Protein AF-A0A511QME2-F1 (afdb_monomer)

Structure (mmCI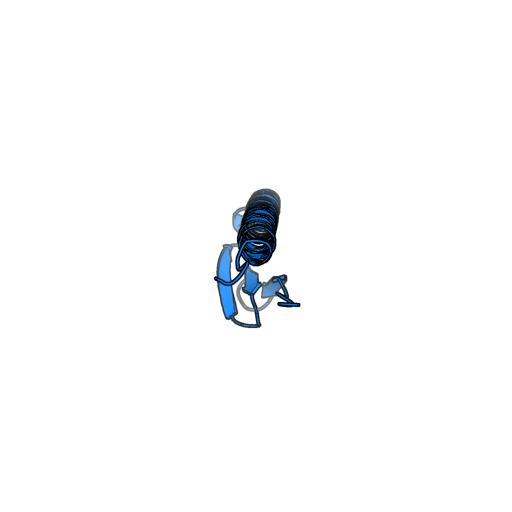F, N/CA/C/O backbone):
data_AF-A0A511QME2-F1
#
_entry.id   AF-A0A511QME2-F1
#
loop_
_atom_site.group_PDB
_atom_site.id
_atom_site.type_symbol
_atom_site.label_atom_id
_atom_site.label_alt_id
_atom_site.label_comp_id
_atom_site.label_asym_id
_atom_site.label_entity_id
_atom_site.label_seq_id
_atom_site.pdbx_PDB_ins_code
_atom_site.Cartn_x
_atom_site.Cartn_y
_atom_site.Cartn_z
_atom_site.occupancy
_atom_site.B_iso_or_equiv
_atom_site.auth_seq_id
_atom_site.auth_comp_id
_atom_site.auth_asym_id
_atom_site.auth_atom_id
_atom_site.pdbx_PDB_model_num
ATOM 1 N N . MET A 1 1 ? 5.394 -5.847 -20.753 1.00 53.72 1 MET A N 1
ATOM 2 C CA . MET A 1 1 ? 5.155 -4.845 -19.694 1.00 53.72 1 MET A CA 1
ATOM 3 C C . MET A 1 1 ? 4.889 -5.626 -18.414 1.00 53.72 1 MET A C 1
ATOM 5 O O . MET A 1 1 ? 3.947 -6.408 -18.407 1.00 53.72 1 MET A O 1
ATOM 9 N N . ILE A 1 2 ? 5.770 -5.560 -17.410 1.00 56.12 2 ILE A N 1
ATOM 10 C CA . ILE A 1 2 ? 5.544 -6.256 -16.131 1.00 56.12 2 ILE A CA 1
ATOM 11 C C . ILE A 1 2 ? 4.454 -5.470 -15.401 1.00 56.12 2 ILE A C 1
ATOM 13 O O . ILE A 1 2 ? 4.657 -4.295 -15.111 1.00 56.12 2 ILE A O 1
ATOM 17 N N . ASN A 1 3 ? 3.297 -6.088 -15.167 1.00 59.28 3 ASN A N 1
ATOM 18 C CA . ASN A 1 3 ? 2.197 -5.455 -14.446 1.00 59.28 3 ASN A CA 1
ATOM 19 C C . ASN A 1 3 ? 2.256 -5.931 -12.992 1.00 59.28 3 ASN A C 1
ATOM 21 O O . ASN A 1 3 ? 1.906 -7.075 -12.701 1.00 59.28 3 ASN A O 1
ATOM 25 N N . VAL A 1 4 ? 2.792 -5.094 -12.105 1.00 67.75 4 VAL A N 1
ATOM 26 C CA . VAL A 1 4 ? 2.876 -5.396 -10.674 1.00 67.75 4 VAL A CA 1
ATOM 27 C C . VAL A 1 4 ? 1.661 -4.778 -9.995 1.00 67.75 4 VAL A C 1
ATOM 29 O O . VAL A 1 4 ? 1.541 -3.559 -9.938 1.00 67.75 4 VAL A O 1
ATOM 32 N N . ASP A 1 5 ? 0.750 -5.623 -9.519 1.00 80.75 5 ASP A N 1
ATOM 33 C CA . ASP A 1 5 ? -0.450 -5.192 -8.801 1.00 80.75 5 ASP A CA 1
ATOM 34 C C . ASP A 1 5 ? -0.148 -5.139 -7.298 1.00 80.75 5 ASP A C 1
ATOM 36 O O . ASP A 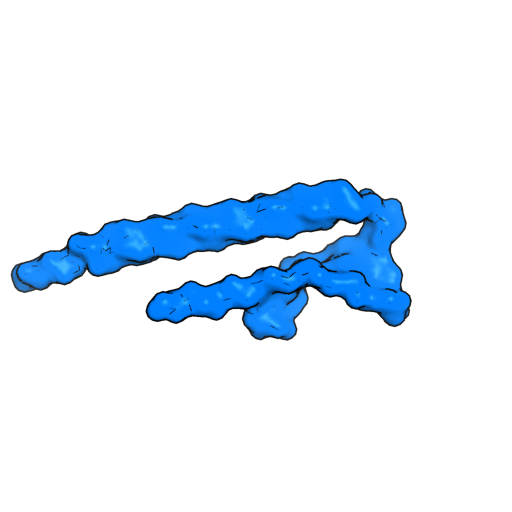1 5 ? 0.174 -6.169 -6.690 1.00 80.75 5 ASP A O 1
ATOM 40 N N . ILE A 1 6 ? -0.203 -3.930 -6.736 1.00 83.62 6 ILE A N 1
ATOM 41 C CA . ILE A 1 6 ? 0.047 -3.642 -5.323 1.00 83.62 6 ILE A CA 1
ATOM 42 C C . ILE A 1 6 ? -1.275 -3.209 -4.711 1.00 83.62 6 ILE A C 1
ATOM 44 O O . ILE A 1 6 ? -1.895 -2.256 -5.184 1.00 83.62 6 ILE A O 1
ATOM 48 N N . LYS A 1 7 ? -1.695 -3.877 -3.641 1.00 87.44 7 LYS A N 1
ATOM 49 C CA . LYS A 1 7 ? -2.960 -3.572 -2.969 1.00 87.44 7 LYS A CA 1
ATOM 50 C C . LYS A 1 7 ? -2.762 -3.439 -1.476 1.00 87.44 7 LYS A C 1
ATOM 52 O O . LYS A 1 7 ? -2.132 -4.300 -0.863 1.00 87.44 7 LYS A O 1
ATOM 57 N N . LEU A 1 8 ? -3.355 -2.392 -0.919 1.00 85.38 8 LEU A N 1
ATOM 58 C CA . LEU A 1 8 ? -3.598 -2.250 0.506 1.00 85.38 8 LEU A CA 1
ATOM 59 C C . LEU A 1 8 ? -5.018 -2.747 0.789 1.00 85.38 8 LEU A C 1
ATOM 61 O O . LEU A 1 8 ? -5.974 -2.250 0.194 1.00 85.38 8 LEU A O 1
ATOM 65 N N . ALA A 1 9 ? -5.156 -3.738 1.663 1.00 85.25 9 ALA A N 1
ATOM 66 C CA . ALA A 1 9 ? -6.449 -4.279 2.062 1.00 85.25 9 ALA A CA 1
ATOM 67 C C . ALA A 1 9 ? -6.513 -4.441 3.581 1.00 85.25 9 ALA A C 1
ATOM 69 O O . ALA A 1 9 ? -5.550 -4.895 4.203 1.00 85.25 9 ALA A O 1
ATOM 70 N N . MET A 1 10 ? -7.655 -4.088 4.168 1.00 82.19 10 MET A N 1
ATOM 71 C CA . MET A 1 10 ? -7.937 -4.376 5.570 1.00 82.19 10 MET A CA 1
ATOM 72 C C . MET A 1 10 ? -8.331 -5.851 5.708 1.00 82.19 10 MET A C 1
ATOM 74 O O . MET A 1 10 ? -9.126 -6.368 4.924 1.00 82.19 10 MET A O 1
ATOM 78 N N . ASN A 1 11 ? -7.728 -6.541 6.673 1.00 83.81 11 ASN A N 1
ATOM 79 C CA . ASN A 1 11 ? -8.155 -7.854 7.125 1.00 83.81 11 ASN A CA 1
ATOM 80 C C . ASN A 1 11 ? -8.989 -7.681 8.397 1.00 83.81 11 ASN A C 1
ATOM 82 O O . ASN A 1 11 ? -8.460 -7.693 9.511 1.00 83.81 11 ASN A O 1
ATOM 86 N N . ASP A 1 12 ? -10.298 -7.527 8.208 1.00 73.25 12 ASP A N 1
ATOM 87 C CA . ASP A 1 12 ? -11.270 -7.267 9.277 1.00 73.25 12 ASP A CA 1
ATOM 88 C C . ASP A 1 12 ? -11.291 -8.373 10.342 1.00 73.25 12 ASP A C 1
ATOM 90 O O . ASP A 1 12 ? -11.599 -8.112 11.502 1.00 73.25 12 ASP A O 1
ATOM 94 N N . ASN A 1 13 ? -10.908 -9.601 9.972 1.00 79.50 13 ASN A N 1
ATOM 95 C CA . ASN A 1 13 ? -10.870 -10.741 10.889 1.00 79.50 13 ASN A CA 1
ATOM 96 C C . ASN A 1 13 ? -9.681 -10.695 11.860 1.00 79.50 13 ASN A C 1
ATOM 98 O O . ASN A 1 13 ? -9.707 -11.368 12.887 1.00 79.50 13 ASN A O 1
ATOM 102 N N . GLU A 1 14 ? -8.637 -9.935 11.531 1.00 78.69 14 GLU A N 1
ATOM 103 C CA . GLU A 1 14 ? -7.395 -9.875 12.308 1.00 78.69 14 GLU A CA 1
ATOM 104 C C . GLU A 1 14 ? -7.088 -8.470 12.832 1.00 78.69 14 GLU A C 1
ATOM 106 O O . GLU A 1 14 ? -6.105 -8.308 13.545 1.00 78.69 14 GLU A O 1
ATOM 111 N N . GLY A 1 15 ? -7.896 -7.461 12.482 1.00 83.69 15 GLY A N 1
ATOM 112 C CA . GLY A 1 15 ? -7.641 -6.070 12.862 1.00 83.69 15 GLY A CA 1
ATOM 113 C C . GLY A 1 15 ? -6.360 -5.510 12.242 1.00 83.69 15 GLY A C 1
ATOM 114 O O . GLY A 1 15 ? -5.722 -4.647 12.833 1.00 83.69 15 GLY A O 1
ATOM 115 N N . LYS A 1 16 ? -5.965 -6.004 11.063 1.00 87.44 16 LYS A N 1
ATOM 116 C CA . LYS A 1 16 ? -4.696 -5.669 10.400 1.00 87.44 16 LYS A CA 1
ATOM 117 C C . LYS A 1 16 ? -4.916 -5.059 9.034 1.00 87.44 16 LYS A C 1
ATOM 119 O O . LYS A 1 16 ? -5.899 -5.356 8.363 1.00 87.44 16 LYS A O 1
ATOM 124 N N . TYR A 1 17 ? -3.942 -4.293 8.573 1.00 87.75 17 TYR A N 1
ATOM 125 C CA . TYR A 1 17 ? -3.816 -3.953 7.165 1.00 87.75 17 TYR A CA 1
ATOM 126 C C . TYR A 1 17 ? -2.694 -4.762 6.538 1.00 87.75 17 TYR A C 1
ATOM 128 O O . TYR A 1 17 ? -1.607 -4.882 7.102 1.00 87.75 17 TYR A O 1
ATOM 136 N N . ASN A 1 18 ? -2.961 -5.285 5.347 1.00 89.12 18 ASN A N 1
ATOM 137 C CA . ASN A 1 18 ? -2.015 -6.059 4.568 1.00 89.12 18 ASN A CA 1
ATOM 138 C C . ASN A 1 18 ? -1.679 -5.314 3.281 1.00 89.12 18 ASN A C 1
ATOM 140 O O . ASN A 1 18 ? -2.570 -4.930 2.518 1.00 89.12 18 ASN A O 1
ATOM 144 N N . ILE A 1 19 ? -0.385 -5.174 3.015 1.00 88.44 19 ILE A N 1
ATOM 145 C CA . ILE A 1 19 ? 0.121 -4.775 1.707 1.00 88.44 19 ILE A CA 1
ATOM 146 C C . ILE A 1 19 ? 0.459 -6.050 0.951 1.00 88.44 19 ILE A C 1
ATOM 148 O O . ILE A 1 19 ? 1.218 -6.902 1.426 1.00 88.44 19 ILE A O 1
ATOM 152 N N . THR A 1 20 ? -0.120 -6.188 -0.235 1.00 88.75 20 THR A N 1
ATOM 153 C CA . THR A 1 20 ? 0.057 -7.360 -1.086 1.00 88.75 20 THR A CA 1
ATOM 154 C C . THR A 1 20 ? 0.667 -6.984 -2.423 1.00 88.75 20 THR A C 1
ATOM 156 O O . THR A 1 20 ? 0.332 -5.948 -2.991 1.00 88.75 20 THR A O 1
ATOM 159 N N . ILE A 1 21 ? 1.539 -7.852 -2.935 1.00 87.56 21 ILE A N 1
ATOM 160 C CA . ILE A 1 21 ? 2.067 -7.798 -4.299 1.00 87.56 21 ILE A CA 1
ATOM 161 C C . ILE A 1 21 ? 1.761 -9.132 -4.965 1.00 87.56 21 ILE A C 1
ATOM 163 O O . ILE A 1 21 ? 2.165 -10.180 -4.460 1.00 87.56 21 ILE A O 1
ATOM 167 N N . SER A 1 22 ? 1.061 -9.113 -6.103 1.00 86.19 22 SER A N 1
ATOM 168 C CA . SER A 1 22 ? 0.696 -10.343 -6.836 1.00 86.19 22 SER A CA 1
ATOM 169 C C . SER A 1 22 ? 0.051 -11.402 -5.924 1.00 86.19 22 SER A C 1
ATOM 171 O O . SER A 1 22 ? 0.440 -12.570 -5.923 1.00 86.19 22 SER A O 1
ATOM 173 N N . SER A 1 23 ? -0.893 -10.958 -5.086 1.00 83.44 23 SER A N 1
ATOM 174 C CA . SER A 1 23 ? -1.616 -11.783 -4.103 1.00 83.44 23 SER A CA 1
ATOM 175 C C . SER A 1 23 ? -0.769 -12.386 -2.971 1.00 83.44 23 SER A C 1
ATOM 177 O O . SER A 1 23 ? -1.267 -13.227 -2.227 1.00 83.44 23 SER A O 1
ATOM 179 N N . ARG A 1 24 ? 0.485 -11.954 -2.787 1.00 86.56 24 ARG A N 1
ATOM 180 C CA . ARG A 1 24 ? 1.314 -12.310 -1.625 1.00 86.56 24 ARG A CA 1
ATOM 181 C C . ARG A 1 24 ? 1.389 -11.150 -0.649 1.00 86.56 24 ARG A C 1
ATOM 183 O O . ARG A 1 24 ? 1.696 -10.037 -1.064 1.00 86.56 24 ARG A O 1
ATOM 190 N N . ILE A 1 25 ? 1.146 -11.418 0.631 1.00 88.31 25 ILE A N 1
ATOM 191 C CA . ILE A 1 25 ? 1.356 -10.441 1.704 1.00 88.31 25 ILE A CA 1
ATOM 192 C C . ILE A 1 25 ? 2.860 -10.209 1.845 1.00 88.31 25 ILE A C 1
ATOM 194 O O . ILE A 1 25 ? 3.620 -11.160 2.023 1.00 88.31 25 ILE A O 1
ATOM 198 N N . ILE A 1 26 ? 3.276 -8.953 1.739 1.00 87.94 26 ILE A N 1
ATOM 199 C CA . ILE A 1 26 ? 4.673 -8.539 1.919 1.00 87.94 26 ILE A CA 1
ATOM 200 C C . ILE A 1 26 ? 4.876 -7.734 3.201 1.00 87.94 26 ILE A C 1
ATOM 202 O O . ILE A 1 26 ? 5.995 -7.643 3.696 1.00 87.94 26 ILE A O 1
ATOM 206 N N . TYR A 1 27 ? 3.797 -7.161 3.735 1.00 85.88 27 TYR A N 1
ATOM 207 C CA . TYR A 1 27 ? 3.806 -6.387 4.963 1.00 85.88 27 TYR A CA 1
ATOM 208 C C . TYR A 1 27 ? 2.422 -6.435 5.617 1.00 85.88 27 TYR A C 1
ATOM 210 O O . TYR A 1 27 ? 1.407 -6.364 4.919 1.00 85.88 27 TYR A O 1
ATOM 218 N N . SER A 1 28 ? 2.404 -6.546 6.944 1.00 86.94 28 SER A N 1
ATOM 219 C CA . SER A 1 28 ? 1.203 -6.554 7.777 1.00 86.94 28 SER A CA 1
ATOM 220 C C . SER A 1 28 ? 1.435 -5.672 8.989 1.00 86.94 28 SER A C 1
ATOM 222 O O . SER A 1 28 ? 2.510 -5.714 9.583 1.00 86.94 28 SER A O 1
ATOM 224 N N . VAL A 1 29 ? 0.419 -4.915 9.374 1.00 84.31 29 VAL A N 1
ATOM 225 C CA . VAL A 1 29 ? 0.487 -3.981 10.499 1.00 84.31 29 VAL A CA 1
ATOM 226 C C . VAL A 1 29 ? -0.858 -3.933 11.207 1.00 84.31 29 VAL A C 1
ATOM 228 O O . VAL A 1 29 ? -1.911 -4.014 10.568 1.00 84.31 29 VAL A O 1
ATOM 231 N N . GLU A 1 30 ? -0.820 -3.856 12.532 1.00 84.50 30 GLU A N 1
ATOM 232 C CA . GLU A 1 30 ? -2.017 -3.768 13.367 1.00 84.50 30 GLU A CA 1
ATOM 233 C C . GLU A 1 30 ? -2.726 -2.427 13.130 1.00 84.50 30 GLU A C 1
ATOM 235 O O . GLU A 1 30 ? -2.095 -1.373 13.048 1.00 84.50 30 GLU A O 1
ATOM 240 N N . GLN A 1 31 ? -4.057 -2.432 13.074 1.00 77.38 31 GLN A N 1
ATOM 241 C CA . GLN A 1 31 ? -4.862 -1.214 12.934 1.00 77.38 31 GLN A CA 1
ATOM 242 C C . GLN A 1 31 ? -4.615 -0.234 14.090 1.00 77.38 31 GLN A C 1
ATOM 244 O O . GLN A 1 31 ? -4.700 0.980 13.895 1.00 77.38 31 GLN A O 1
ATOM 249 N N . SER A 1 32 ? -4.271 -0.749 15.274 1.00 79.56 32 SER A N 1
ATOM 250 C CA . SER A 1 32 ? -3.944 0.054 16.453 1.00 79.56 32 SER A CA 1
ATOM 251 C C . SER A 1 32 ? -2.706 0.935 16.279 1.00 79.56 32 SER A C 1
ATOM 253 O O . SER A 1 32 ? -2.560 1.900 17.023 1.00 79.56 32 SER A O 1
ATOM 255 N N . GLU A 1 33 ? -1.825 0.630 15.322 1.00 74.25 33 GLU A N 1
ATOM 256 C CA . GLU A 1 33 ? -0.622 1.431 15.053 1.00 74.25 33 GLU A CA 1
ATOM 257 C C . GLU A 1 33 ? -0.896 2.660 14.166 1.00 74.25 33 GLU A C 1
ATOM 259 O O . GLU A 1 33 ? -0.030 3.518 14.015 1.00 74.25 33 GLU A O 1
ATOM 264 N N . GLY A 1 34 ? -2.129 2.808 13.666 1.00 75.19 34 GLY A N 1
ATOM 265 C CA . GLY A 1 34 ? -2.591 3.996 12.949 1.00 75.19 34 GLY A CA 1
ATOM 266 C C . GLY A 1 34 ? -2.348 3.936 11.439 1.00 75.19 34 GLY A C 1
ATOM 267 O O . GLY A 1 34 ? -1.296 3.521 10.964 1.00 75.19 34 GLY A O 1
ATOM 268 N N . ILE A 1 35 ? -3.344 4.383 10.666 1.00 73.88 35 ILE A N 1
ATOM 269 C CA . ILE A 1 35 ? -3.366 4.246 9.199 1.00 73.88 35 ILE A CA 1
ATOM 270 C C . ILE A 1 35 ? -2.309 5.101 8.478 1.00 73.88 35 ILE A C 1
ATOM 272 O O . ILE A 1 35 ? -1.884 4.758 7.376 1.00 73.88 35 ILE A O 1
ATOM 276 N N . ASP A 1 36 ? -1.836 6.176 9.111 1.00 80.69 36 ASP A N 1
ATOM 277 C CA . ASP A 1 36 ? -0.857 7.094 8.520 1.00 80.69 36 ASP A CA 1
ATOM 278 C C . ASP A 1 36 ? 0.499 6.423 8.272 1.00 80.69 36 ASP A C 1
ATOM 280 O O . ASP A 1 36 ? 1.095 6.616 7.212 1.00 80.69 36 ASP A O 1
ATOM 284 N N . GLY A 1 37 ? 0.966 5.579 9.200 1.00 77.19 37 GLY A N 1
ATOM 285 C CA . GLY A 1 37 ? 2.209 4.823 9.013 1.00 77.19 37 GLY A CA 1
ATOM 286 C C . GLY A 1 37 ? 2.107 3.822 7.860 1.00 77.19 37 GLY A C 1
ATOM 287 O O . GLY A 1 37 ? 3.059 3.604 7.116 1.00 77.19 37 GLY A O 1
ATOM 288 N N . ILE A 1 38 ? 0.916 3.269 7.654 1.00 82.00 38 ILE A N 1
ATOM 289 C CA . ILE A 1 38 ? 0.628 2.264 6.626 1.00 82.00 38 ILE A CA 1
ATOM 290 C C . ILE A 1 38 ? 0.646 2.895 5.241 1.00 82.00 38 ILE A C 1
ATOM 292 O O . ILE A 1 38 ? 1.238 2.334 4.321 1.00 82.00 38 ILE A O 1
ATOM 296 N N . ASN A 1 39 ? 0.042 4.077 5.108 1.00 82.19 39 ASN A N 1
ATOM 297 C CA . ASN A 1 39 ? 0.06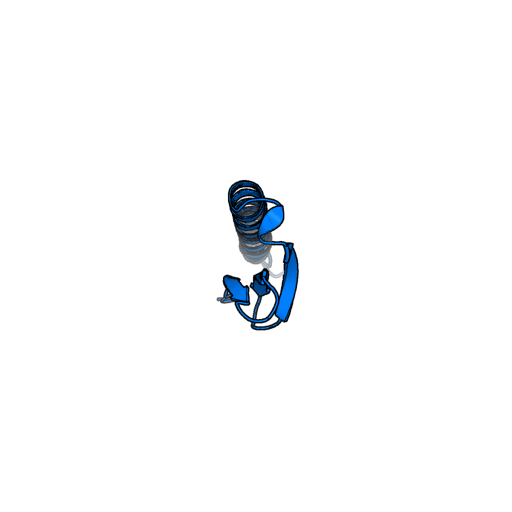5 4.843 3.868 1.00 82.19 39 ASN A CA 1
ATOM 298 C C . ASN A 1 39 ? 1.502 5.224 3.487 1.00 82.19 39 ASN A C 1
ATOM 300 O O . ASN A 1 39 ? 1.889 5.035 2.341 1.00 82.19 39 ASN A O 1
ATOM 304 N N . GLN A 1 40 ? 2.331 5.643 4.450 1.00 84.31 40 GLN A N 1
ATOM 305 C CA . GLN A 1 40 ? 3.744 5.944 4.184 1.00 84.31 40 GLN A CA 1
ATOM 306 C C . GLN A 1 40 ? 4.529 4.717 3.705 1.00 84.31 40 GLN A C 1
ATOM 308 O O . GLN A 1 40 ? 5.308 4.808 2.756 1.00 84.31 40 GLN A O 1
ATOM 313 N N . VAL A 1 41 ? 4.319 3.556 4.336 1.00 83.19 41 VAL A N 1
ATOM 314 C CA . VAL A 1 41 ? 4.950 2.299 3.903 1.00 83.19 41 VAL A CA 1
ATOM 315 C C . VAL A 1 41 ? 4.463 1.909 2.506 1.00 83.19 41 VAL A C 1
ATOM 317 O O . VAL A 1 41 ? 5.266 1.505 1.665 1.00 83.19 41 VAL A O 1
ATOM 320 N N . PHE A 1 42 ? 3.168 2.059 2.234 1.00 85.38 42 PHE A N 1
ATOM 321 C CA . PHE A 1 42 ? 2.585 1.791 0.924 1.00 85.38 42 PHE A CA 1
ATOM 322 C C . PHE A 1 42 ? 3.180 2.692 -0.168 1.00 85.38 42 PHE A C 1
ATOM 324 O O . PHE A 1 42 ? 3.613 2.182 -1.204 1.00 85.38 42 PHE A O 1
ATOM 331 N N . ASP A 1 43 ? 3.284 3.996 0.085 1.00 87.50 43 ASP A N 1
ATOM 332 C CA . ASP A 1 43 ? 3.864 4.972 -0.841 1.00 87.50 43 ASP A CA 1
ATOM 333 C C . ASP A 1 43 ? 5.345 4.674 -1.115 1.00 87.50 43 ASP A C 1
ATOM 335 O O . ASP A 1 43 ? 5.765 4.623 -2.273 1.00 87.50 43 ASP A O 1
ATOM 339 N N . ALA A 1 44 ? 6.130 4.374 -0.074 1.00 85.75 44 ALA A N 1
ATOM 340 C CA . ALA A 1 44 ? 7.541 4.012 -0.218 1.00 85.75 44 ALA A CA 1
ATOM 341 C C . ALA A 1 44 ? 7.734 2.735 -1.056 1.00 85.75 44 ALA A C 1
ATOM 343 O O . ALA A 1 44 ? 8.642 2.650 -1.888 1.00 85.75 44 ALA A O 1
ATOM 344 N N . ILE A 1 45 ? 6.857 1.741 -0.876 1.00 86.44 45 ILE A N 1
ATOM 345 C CA . ILE A 1 45 ? 6.846 0.504 -1.665 1.00 86.44 45 ILE A CA 1
ATOM 346 C C . ILE A 1 45 ? 6.526 0.808 -3.137 1.00 86.44 45 ILE A C 1
ATOM 348 O O . ILE A 1 45 ? 7.214 0.298 -4.030 1.00 86.44 45 ILE A O 1
ATOM 352 N N . GLN A 1 46 ? 5.525 1.653 -3.411 1.00 85.00 46 GLN A N 1
ATOM 353 C CA . GLN A 1 46 ? 5.199 2.084 -4.775 1.00 85.00 46 GLN A CA 1
ATOM 354 C C . GLN A 1 46 ? 6.359 2.840 -5.436 1.00 85.00 46 GLN A C 1
ATOM 356 O O . GLN A 1 46 ? 6.692 2.570 -6.596 1.00 85.00 46 GLN A O 1
ATOM 361 N N . GLU A 1 47 ? 7.009 3.749 -4.710 1.00 88.75 47 GLU A N 1
ATOM 362 C CA . GLU A 1 47 ? 8.146 4.519 -5.211 1.00 88.75 47 GLU A CA 1
ATOM 363 C C . GLU A 1 47 ? 9.336 3.611 -5.550 1.00 88.75 47 GLU A C 1
ATOM 365 O O . GLU A 1 47 ? 9.860 3.667 -6.668 1.00 88.75 47 GLU A O 1
ATOM 370 N N . ALA A 1 48 ? 9.712 2.708 -4.640 1.00 85.81 48 ALA A N 1
ATOM 371 C CA . ALA A 1 48 ? 10.805 1.762 -4.852 1.00 85.81 48 ALA A CA 1
ATOM 372 C C . ALA A 1 48 ? 10.571 0.869 -6.085 1.00 85.81 48 ALA A C 1
ATOM 374 O O . ALA A 1 48 ? 11.490 0.639 -6.883 1.00 85.81 48 ALA A O 1
ATOM 375 N N . MET A 1 49 ? 9.335 0.405 -6.300 1.00 84.12 49 MET A N 1
ATOM 376 C CA . MET A 1 49 ? 8.977 -0.340 -7.511 1.00 84.12 49 MET A CA 1
ATOM 377 C C . MET A 1 49 ? 9.051 0.512 -8.772 1.00 84.12 49 MET A C 1
ATOM 379 O O . MET A 1 49 ? 9.591 0.049 -9.776 1.00 84.12 49 MET A O 1
ATOM 383 N N . SER A 1 50 ? 8.563 1.751 -8.732 1.00 83.88 50 SER A N 1
ATOM 384 C CA . SER A 1 50 ? 8.658 2.682 -9.860 1.00 83.88 50 SER A CA 1
ATOM 385 C C . SER A 1 50 ? 10.117 2.917 -10.265 1.00 83.88 50 SER A C 1
ATOM 387 O O . SER A 1 50 ? 10.457 2.819 -11.445 1.00 83.88 50 SER A O 1
ATOM 389 N N . ILE A 1 51 ? 11.011 3.136 -9.295 1.00 85.50 51 ILE A N 1
ATOM 390 C CA . ILE A 1 51 ? 12.456 3.291 -9.524 1.00 85.50 51 ILE A CA 1
ATOM 391 C C . ILE A 1 51 ? 13.063 2.015 -10.118 1.00 85.50 51 ILE A C 1
ATOM 393 O O . ILE A 1 51 ? 13.822 2.086 -11.089 1.00 85.50 51 ILE A O 1
ATOM 397 N N . THR A 1 52 ? 12.715 0.848 -9.575 1.00 82.81 52 TH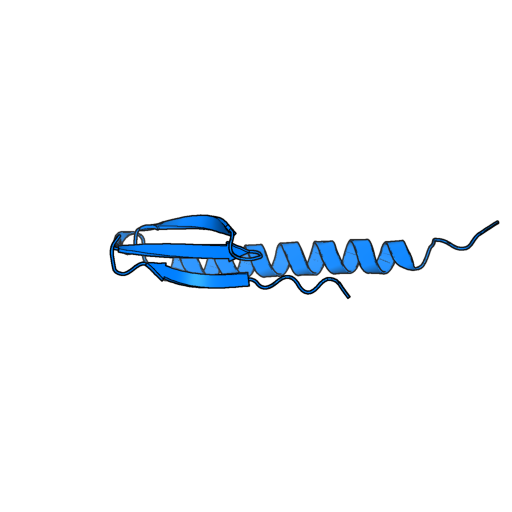R A N 1
ATOM 398 C CA . THR A 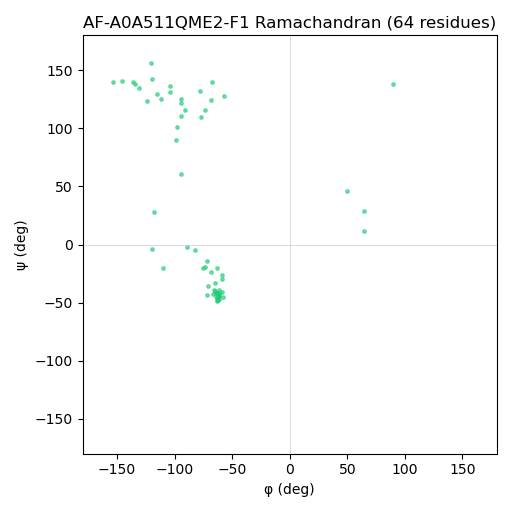1 52 ? 13.231 -0.445 -10.050 1.00 82.81 52 THR A CA 1
ATOM 399 C C . THR A 1 52 ? 12.801 -0.707 -11.490 1.00 82.81 52 THR A C 1
ATOM 401 O O . THR A 1 52 ? 13.634 -1.014 -12.342 1.00 82.81 52 THR A O 1
ATOM 404 N N . LEU A 1 53 ? 11.517 -0.510 -11.800 1.00 81.25 53 LEU A N 1
ATOM 405 C CA . LEU A 1 53 ? 10.976 -0.675 -13.148 1.00 81.25 53 LEU A CA 1
ATOM 406 C C . LEU A 1 53 ? 11.599 0.319 -14.131 1.00 81.25 53 LEU A C 1
A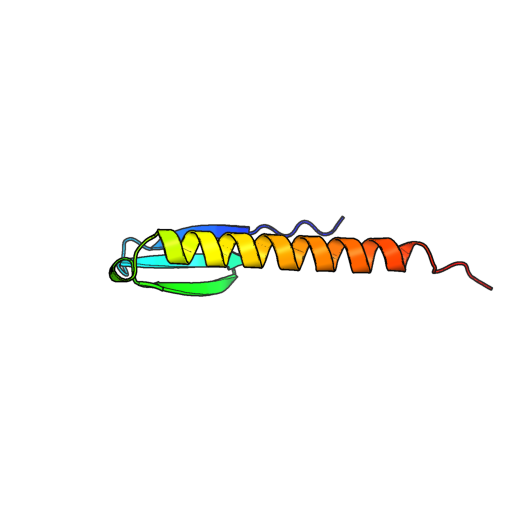TOM 408 O O . LEU A 1 53 ? 11.958 -0.083 -15.235 1.00 81.25 53 LEU A O 1
ATOM 412 N N . LYS A 1 54 ? 11.794 1.584 -13.736 1.00 80.75 54 LYS A N 1
ATOM 413 C CA . LYS A 1 54 ? 12.501 2.586 -14.554 1.00 80.75 54 LYS A CA 1
ATOM 414 C C . LYS A 1 54 ? 13.948 2.182 -14.821 1.00 80.75 54 LYS A C 1
ATOM 416 O O . LYS A 1 54 ? 14.394 2.267 -15.959 1.00 80.75 54 LYS A O 1
ATOM 4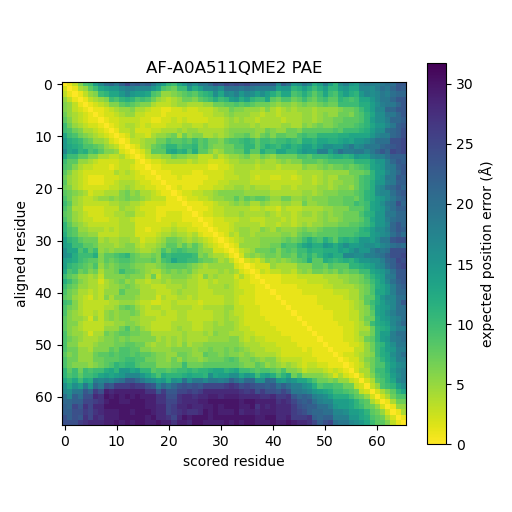21 N N . THR A 1 55 ? 14.666 1.707 -13.807 1.00 80.81 55 THR A N 1
ATOM 422 C CA . THR A 1 55 ? 16.063 1.261 -13.939 1.00 80.81 55 THR A CA 1
ATOM 423 C C . THR A 1 55 ? 16.177 0.074 -14.891 1.00 80.81 55 THR A C 1
ATOM 425 O O . THR A 1 55 ? 16.989 0.092 -15.813 1.00 80.81 55 THR A O 1
ATOM 428 N N . VAL A 1 56 ? 15.322 -0.938 -14.724 1.00 76.44 56 VAL A N 1
ATOM 429 C CA . VAL A 1 56 ? 15.294 -2.115 -15.603 1.00 76.44 56 VAL A CA 1
ATOM 430 C C . VAL A 1 56 ? 14.856 -1.736 -17.022 1.00 76.44 56 VAL A C 1
ATOM 432 O O . VAL A 1 56 ? 15.441 -2.218 -17.988 1.00 76.44 56 VAL A O 1
ATOM 435 N N . SER A 1 57 ? 13.882 -0.832 -17.168 1.00 71.62 57 SER A N 1
ATOM 436 C CA . SER A 1 57 ? 13.438 -0.327 -18.473 1.00 71.62 57 SER A CA 1
ATOM 437 C C . SER A 1 57 ? 14.537 0.456 -19.195 1.00 71.62 57 SER A C 1
ATOM 439 O O . SER A 1 57 ? 14.724 0.272 -20.394 1.00 71.62 57 SER A O 1
ATOM 441 N N . ASN A 1 58 ? 15.283 1.301 -18.481 1.00 61.59 58 ASN A N 1
ATOM 442 C CA . ASN A 1 58 ? 16.377 2.087 -19.053 1.00 61.59 58 ASN A CA 1
ATOM 443 C C . ASN A 1 58 ? 17.581 1.207 -19.418 1.00 61.59 58 ASN A C 1
ATOM 445 O O . ASN A 1 58 ? 18.202 1.422 -20.456 1.00 61.59 58 ASN A O 1
ATOM 449 N N . ASN A 1 59 ? 17.866 0.165 -18.633 1.00 57.50 59 ASN A N 1
ATOM 450 C CA . ASN A 1 59 ? 18.905 -0.811 -18.968 1.00 57.50 59 ASN A CA 1
ATOM 451 C C . ASN A 1 59 ? 18.492 -1.763 -20.107 1.00 57.50 59 ASN A C 1
ATOM 453 O O . ASN A 1 59 ? 19.358 -2.337 -20.761 1.00 57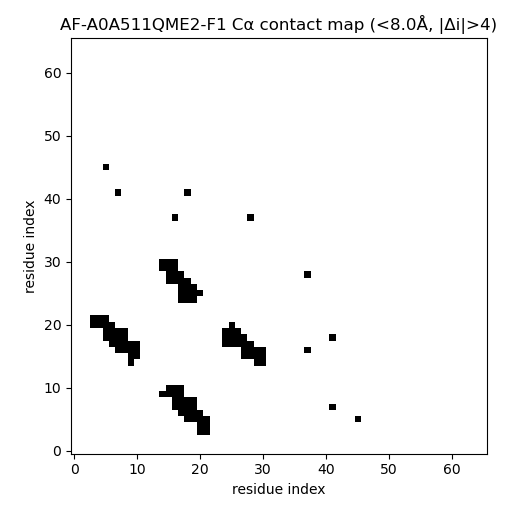.50 59 ASN A O 1
ATOM 457 N N . GLY A 1 60 ? 17.194 -1.892 -20.401 1.00 49.78 60 GLY A N 1
ATOM 458 C CA . GLY A 1 60 ? 16.685 -2.616 -21.570 1.00 49.78 60 GLY A CA 1
ATOM 459 C C . GLY A 1 60 ? 16.922 -1.905 -22.909 1.00 49.78 60 GLY A C 1
ATOM 460 O O . GLY A 1 60 ? 16.818 -2.543 -23.952 1.00 49.78 60 GLY A O 1
ATOM 461 N N . ALA A 1 61 ? 17.277 -0.615 -22.901 1.00 47.88 61 ALA A N 1
ATOM 462 C CA . ALA A 1 61 ? 17.604 0.151 -24.109 1.00 47.88 61 ALA A CA 1
ATOM 463 C C . ALA A 1 61 ? 19.096 0.095 -24.498 1.00 47.88 61 ALA A C 1
ATOM 465 O O . ALA A 1 61 ? 19.470 0.659 -25.522 1.00 47.88 61 ALA A O 1
ATOM 466 N N . ASN A 1 62 ? 19.946 -0.588 -23.715 1.00 46.09 62 ASN A N 1
ATOM 467 C CA . ASN A 1 62 ? 21.385 -0.707 -23.984 1.00 46.09 62 ASN A CA 1
ATOM 468 C C . ASN A 1 62 ? 21.850 -2.156 -24.223 1.00 46.09 62 ASN A C 1
ATOM 470 O O . ASN A 1 62 ? 23.004 -2.498 -23.987 1.00 46.09 62 ASN A O 1
ATOM 474 N N . ILE A 1 63 ? 20.954 -3.007 -24.730 1.00 49.72 63 ILE A N 1
ATOM 475 C CA . ILE A 1 63 ? 21.313 -4.245 -25.441 1.00 49.72 63 ILE A CA 1
ATOM 476 C C . ILE A 1 63 ? 21.347 -3.930 -26.941 1.00 49.72 63 ILE A C 1
ATOM 478 O O . ILE A 1 63 ? 20.576 -4.454 -27.739 1.00 49.72 63 ILE A O 1
ATOM 482 N N . SER A 1 64 ? 22.229 -3.004 -27.320 1.00 42.03 64 SER A N 1
ATOM 483 C CA . SER A 1 64 ? 22.685 -2.923 -28.703 1.00 42.03 64 SER A CA 1
ATOM 484 C C . SER A 1 64 ? 23.688 -4.059 -28.878 1.00 42.03 64 SER A C 1
ATOM 486 O O . SER A 1 64 ? 24.749 -4.039 -28.256 1.00 42.03 64 SER A O 1
ATOM 488 N N . MET A 1 65 ? 23.302 -5.084 -29.639 1.00 36.03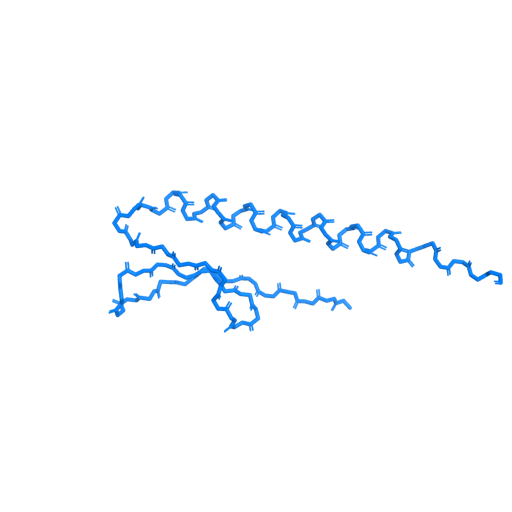 65 MET A N 1
ATOM 489 C CA . MET A 1 65 ? 24.206 -6.138 -30.101 1.00 36.03 65 MET A CA 1
ATOM 490 C C . MET A 1 65 ? 25.365 -5.505 -30.881 1.00 36.03 65 MET A C 1
ATOM 492 O O . MET A 1 65 ? 25.131 -4.724 -31.808 1.00 36.03 65 MET A O 1
ATOM 496 N N . PRO A 1 66 ? 26.603 -5.840 -30.509 1.00 40.28 66 PRO A N 1
ATOM 497 C CA . PRO A 1 66 ? 27.538 -6.414 -31.471 1.00 40.28 66 PRO A CA 1
ATOM 498 C C . PRO A 1 66 ? 27.780 -7.906 -31.217 1.00 40.28 66 PRO A C 1
ATOM 500 O O . PRO A 1 66 ? 27.853 -8.316 -30.036 1.00 40.28 66 PRO A O 1
#

Secondary structure (DSSP, 8-state):
-----EEEEEETTTTEEEEEETTEEEEEEEGGG-HHHHHHHHHHHHHHHHHHHHHHHHHTT-----

Nearest PDB structures (foldseek):
  6iei-assembly1_A-2  TM=6.653E-01  e=6.991E-01  Borreliella burgdorferi B31
  6idc-assembly1_A-2  TM=6.435E-01  e=1.325E+00  Borreliella burgdorferi
  6iys-assembly1_O-2  TM=6.525E-01  e=2.856E+00  Borreliella burgdorferi B31
  4epk-assembly1_B  TM=5.251E-01  e=3.045E+00  Pseudomonas fluorescens
  4eri-assembly1_B  TM=5.264E-01  e=3.689E+00  Pseudomonas fluorescens

Radius of gyration: 16.0 Å; Cα contacts (8 Å, |Δi|>4): 55; chains: 1; bounding box: 39×19×48 Å

Solvent-accessible surface area (backbone atoms only — not comparable to full-atom values): 4060 Å² total; per-residue (Å²): 132,91,83,83,54,73,44,81,43,77,39,81,93,74,50,26,38,35,36,26,49,78,91,37,79,78,46,74,46,56,54,89,73,43,69,67,61,52,50,52,52,51,51,51,52,53,49,54,49,51,52,48,52,51,52,53,55,58,56,64,74,68,74,71,82,130

Mean predicted aligned error: 8.9 Å

pLDDT: mean 76.91, std 13.8, range [36.03, 89.12]

Organism: NCBI:txid1219062

Foldseek 3Di:
DDDWDWDWDQPPVQQWIFIDTPNHTPDIDHCVVDCVVVVVVSVVVVVVVVVVCVVVVVVVVPPPDD

Sequence (66 aa):
MINVDIKLAMNDNEGKYNITISSRIIYSVEQSEGIDGINQVFDAIQEAMSITLKTVSNNGANISMP